Protein AF-A0A4R4NV57-F1 (afdb_monomer_lite)

Foldseek 3Di:
DDDDDDDDDPDPPDPPPDPPFDWDADPVCCVQPPPPHFDWFFADDDLFKTWTFTPDDPDGQIAIEGEPPDDDDNRYIYGPHGSVVSPCVVPDGGDD

Organism: NCBI:txid453573

Radius of gyration: 19.39 Å; chains: 1; bounding box: 48×61×29 Å

Sequence (96 aa):
MTALVRDPIPLQARPRRRPPAAGAASLALRPLLDPPGRAARVIAVFPSALYLEMRGGPEPRVLAVVTSDAGRLPNAVVVVATRREHPFRSVREGGD

Secondary structure (DSSP, 8-state):
-----PPPP--------PPPPPEEE-GGGHHHHSSSPPPEEEEEE-SSEEEEEESSSSS-EEEEEEETTS---TTEEEES--GGG-TTTT--TT--

pLDDT: mean 81.75, std 15.64, range [42.53, 97.06]

Structure (mmCIF, N/CA/C/O backbone):
data_AF-A0A4R4NV57-F1
#
_entry.id   AF-A0A4R4NV57-F1
#
loop_
_atom_site.group_PDB
_atom_site.id
_atom_site.type_symbol
_atom_site.label_atom_id
_atom_site.label_alt_id
_atom_site.label_comp_id
_atom_site.label_asym_id
_atom_site.label_entity_id
_atom_site.label_seq_id
_atom_site.pdbx_PDB_ins_code
_atom_site.Cartn_x
_atom_site.Cartn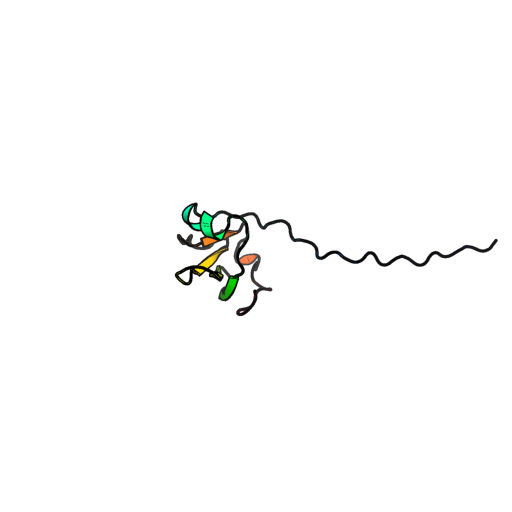_y
_atom_site.Cartn_z
_atom_site.occupancy
_atom_site.B_iso_or_equiv
_atom_site.auth_seq_id
_atom_site.auth_comp_id
_atom_site.auth_asym_id
_atom_site.auth_atom_id
_atom_site.pdbx_PDB_model_num
ATOM 1 N N . MET A 1 1 ? 39.521 -48.701 15.827 1.00 42.53 1 MET A N 1
ATOM 2 C CA . MET A 1 1 ? 39.074 -47.543 15.022 1.00 42.53 1 MET A CA 1
ATOM 3 C C . MET A 1 1 ? 37.632 -47.236 15.397 1.00 42.53 1 MET A C 1
ATOM 5 O O . MET A 1 1 ? 36.750 -47.974 14.989 1.00 42.53 1 MET A O 1
ATOM 9 N N . THR A 1 2 ? 37.385 -46.220 16.220 1.00 42.72 2 THR A N 1
ATOM 10 C CA . THR A 1 2 ? 36.033 -45.783 16.610 1.00 42.72 2 THR A CA 1
ATOM 11 C C . THR A 1 2 ? 35.739 -44.460 15.913 1.00 42.72 2 THR A C 1
ATOM 13 O O . THR A 1 2 ? 36.396 -43.455 16.173 1.00 42.72 2 THR A O 1
ATOM 16 N N . ALA A 1 3 ? 34.795 -44.477 14.972 1.00 52.44 3 ALA A N 1
ATOM 17 C CA . ALA A 1 3 ? 34.350 -43.284 14.265 1.00 52.44 3 ALA A CA 1
ATOM 18 C C . ALA A 1 3 ? 33.462 -42.448 15.196 1.00 52.44 3 ALA A C 1
ATOM 20 O O . ALA A 1 3 ? 32.396 -42.892 15.619 1.00 52.44 3 ALA A O 1
ATOM 21 N N . LEU A 1 4 ? 33.922 -41.245 15.535 1.00 56.28 4 LEU A N 1
ATOM 22 C CA . LEU A 1 4 ? 33.163 -40.275 16.314 1.00 56.28 4 LEU A CA 1
ATOM 23 C C . LEU A 1 4 ? 32.111 -39.638 15.387 1.00 56.28 4 LEU A C 1
ATOM 25 O O . LEU A 1 4 ? 32.420 -38.715 14.633 1.00 56.28 4 LEU A O 1
ATOM 29 N N . VAL A 1 5 ? 30.882 -40.159 15.398 1.00 63.28 5 VAL A N 1
ATOM 30 C CA . VAL A 1 5 ? 29.738 -39.515 14.736 1.00 63.28 5 VAL A CA 1
ATOM 31 C C . VAL A 1 5 ? 29.450 -38.222 15.495 1.00 63.28 5 VAL A C 1
ATOM 33 O O . VAL A 1 5 ? 29.064 -38.249 16.660 1.00 63.28 5 VAL A O 1
ATOM 36 N N . ARG A 1 6 ? 29.709 -37.076 14.861 1.00 62.66 6 ARG A N 1
ATOM 37 C CA . ARG A 1 6 ? 29.292 -35.772 15.381 1.00 62.66 6 ARG A CA 1
ATOM 38 C C . ARG A 1 6 ? 27.845 -35.547 14.966 1.00 62.66 6 ARG A C 1
ATOM 40 O O . ARG A 1 6 ? 27.575 -35.453 13.770 1.00 62.66 6 ARG A O 1
ATOM 47 N N . ASP A 1 7 ? 26.947 -35.451 15.939 1.00 66.19 7 ASP A N 1
ATOM 48 C CA . ASP A 1 7 ? 25.567 -35.042 15.687 1.00 66.19 7 ASP A CA 1
ATOM 49 C C . ASP A 1 7 ? 25.536 -33.669 14.990 1.00 66.19 7 ASP A C 1
ATOM 51 O O . ASP A 1 7 ? 26.291 -32.761 15.368 1.00 66.19 7 ASP A O 1
ATOM 55 N N . PRO A 1 8 ? 24.695 -33.484 13.957 1.00 56.91 8 PRO A N 1
ATOM 56 C CA . PRO A 1 8 ? 24.588 -32.208 13.270 1.00 56.91 8 PRO A CA 1
ATOM 57 C C . PRO A 1 8 ? 23.979 -31.163 14.211 1.00 56.91 8 PRO A C 1
ATOM 59 O O . PRO A 1 8 ? 22.861 -31.309 14.699 1.00 56.91 8 PRO A O 1
ATOM 62 N N . ILE A 1 9 ? 24.718 -30.077 14.446 1.00 64.75 9 ILE A N 1
ATOM 63 C CA . ILE A 1 9 ? 24.242 -28.921 15.210 1.00 64.75 9 ILE A CA 1
ATOM 64 C C . ILE A 1 9 ? 23.066 -28.294 14.438 1.00 64.75 9 ILE A C 1
ATOM 66 O O . ILE A 1 9 ? 23.261 -27.882 13.288 1.00 64.75 9 ILE A O 1
ATOM 70 N N . PRO A 1 10 ? 21.862 -28.172 15.028 1.00 56.03 10 PRO A N 1
ATOM 71 C CA . PRO A 1 10 ? 20.765 -27.474 14.381 1.00 56.03 10 PRO A CA 1
ATOM 72 C C . PRO A 1 10 ? 21.132 -25.996 14.235 1.00 56.03 10 PRO A C 1
ATOM 74 O O . PRO A 1 10 ? 21.220 -25.254 15.215 1.00 56.03 10 PRO A O 1
ATOM 77 N N . LEU A 1 11 ? 21.352 -25.552 12.997 1.00 58.09 11 LEU A N 1
ATOM 78 C CA . LEU A 1 11 ? 21.473 -24.133 12.691 1.00 58.09 11 LEU A CA 1
ATOM 79 C C . LEU A 1 11 ? 20.116 -23.486 12.973 1.00 58.09 11 LEU A C 1
ATOM 81 O O . LEU A 1 11 ? 19.155 -23.698 12.233 1.00 58.09 11 LEU A O 1
ATOM 85 N N . GLN A 1 12 ? 20.030 -22.707 14.053 1.00 60.25 12 GLN A N 1
ATOM 86 C CA . GLN A 1 12 ? 18.861 -21.885 14.345 1.00 60.25 12 GLN A CA 1
ATOM 87 C C . GLN A 1 12 ? 18.559 -21.021 13.118 1.00 60.25 12 GLN A C 1
ATOM 89 O O . GLN A 1 12 ? 19.340 -20.139 12.749 1.00 60.25 12 GLN A O 1
ATOM 94 N N . ALA A 1 13 ? 17.433 -21.296 12.460 1.00 52.78 13 ALA A N 1
ATOM 95 C CA . ALA A 1 13 ? 16.960 -20.508 11.339 1.00 52.78 13 ALA A CA 1
ATOM 96 C C . ALA A 1 13 ? 16.637 -19.102 11.855 1.00 52.78 13 ALA A C 1
ATOM 98 O O . ALA A 1 13 ? 15.554 -18.852 12.381 1.00 52.78 13 ALA A O 1
ATOM 99 N N . ARG A 1 14 ? 17.589 -18.170 11.728 1.00 55.12 14 ARG A N 1
ATOM 100 C CA . ARG A 1 14 ? 17.293 -16.744 11.888 1.00 55.12 14 ARG A CA 1
ATOM 101 C C . ARG A 1 14 ? 16.094 -16.434 10.989 1.00 55.12 14 ARG A C 1
ATOM 103 O O . ARG A 1 14 ? 16.115 -16.869 9.831 1.00 55.12 14 ARG A O 1
ATOM 110 N N . PRO A 1 15 ? 15.064 -15.714 11.475 1.00 54.06 15 PRO A N 1
ATOM 111 C CA . PRO A 1 15 ? 13.943 -15.336 10.630 1.00 54.06 15 PRO A CA 1
ATOM 112 C C . PRO A 1 15 ? 14.526 -14.650 9.401 1.00 54.06 15 PRO A C 1
ATOM 114 O O . PRO A 1 15 ? 15.256 -13.663 9.518 1.00 54.06 15 PRO A O 1
ATOM 117 N N . ARG A 1 16 ? 14.294 -15.247 8.226 1.00 52.91 16 ARG A N 1
ATOM 118 C CA . ARG A 1 16 ? 14.730 -14.697 6.946 1.00 52.91 16 ARG A CA 1
ATOM 119 C C . ARG A 1 16 ? 14.115 -13.311 6.848 1.00 52.91 16 ARG A C 1
ATOM 121 O O . ARG A 1 16 ? 12.935 -13.183 6.533 1.00 52.91 16 ARG A O 1
ATOM 128 N N . ARG A 1 17 ? 14.899 -12.280 7.165 1.00 53.44 17 ARG A N 1
ATOM 129 C CA . ARG A 1 17 ? 14.521 -10.887 6.959 1.00 53.44 17 ARG A CA 1
ATOM 130 C C . ARG A 1 17 ? 14.353 -10.754 5.454 1.00 53.44 17 ARG A C 1
ATOM 132 O O . ARG A 1 17 ? 15.340 -10.723 4.722 1.00 53.44 17 ARG A O 1
ATOM 139 N N . ARG A 1 18 ? 13.103 -10.848 4.994 1.00 55.91 18 ARG A N 1
ATOM 140 C CA . ARG A 1 18 ? 12.759 -10.772 3.576 1.00 55.91 18 ARG A CA 1
ATOM 141 C C . ARG A 1 18 ? 13.390 -9.473 3.065 1.00 55.91 18 ARG A C 1
ATOM 143 O O . ARG A 1 18 ? 13.252 -8.457 3.756 1.00 55.91 18 ARG A O 1
ATOM 150 N N . PRO A 1 19 ? 14.149 -9.498 1.957 1.00 52.41 19 PRO A N 1
ATOM 151 C CA . PRO A 1 19 ? 14.706 -8.269 1.413 1.00 52.41 19 PRO A CA 1
ATOM 152 C C . PRO A 1 19 ? 13.564 -7.256 1.243 1.00 52.41 19 PRO A C 1
ATOM 154 O O . PRO A 1 19 ? 12.440 -7.686 0.950 1.00 52.41 19 PRO A O 1
ATOM 157 N N . PRO A 1 20 ? 13.807 -5.952 1.483 1.00 60.91 20 PRO A N 1
ATOM 158 C CA . PRO A 1 20 ? 12.775 -4.937 1.327 1.00 60.91 20 PRO A CA 1
ATOM 159 C C . PRO A 1 20 ? 12.120 -5.120 -0.038 1.00 60.91 20 PRO A C 1
ATOM 161 O O . PRO A 1 20 ? 12.818 -5.176 -1.052 1.00 60.91 20 PRO A O 1
ATOM 164 N N . ALA A 1 21 ? 10.798 -5.287 -0.064 1.00 65.38 21 ALA A N 1
ATOM 165 C CA . ALA A 1 21 ? 10.087 -5.350 -1.328 1.00 65.38 21 ALA A CA 1
ATOM 166 C C . ALA A 1 21 ? 10.350 -4.032 -2.065 1.00 65.38 21 ALA A C 1
ATOM 168 O O . ALA A 1 21 ? 10.107 -2.958 -1.513 1.00 65.38 21 ALA A O 1
ATOM 169 N N . ALA A 1 22 ? 10.896 -4.110 -3.279 1.00 77.75 22 ALA A N 1
ATOM 170 C CA . ALA A 1 22 ? 11.073 -2.929 -4.107 1.00 77.75 22 ALA A CA 1
ATOM 171 C C . ALA A 1 22 ? 9.700 -2.285 -4.349 1.00 77.75 22 ALA A C 1
ATOM 173 O O . ALA A 1 22 ? 8.713 -2.979 -4.625 1.00 77.75 22 ALA A O 1
ATOM 174 N N . GLY A 1 23 ? 9.636 -0.962 -4.230 1.00 86.56 23 GLY A N 1
ATOM 175 C CA . GLY A 1 23 ? 8.395 -0.226 -4.397 1.00 86.56 23 GLY A CA 1
ATOM 176 C C . GLY A 1 23 ? 8.609 1.259 -4.642 1.00 86.56 23 GLY A C 1
ATOM 177 O O . GLY A 1 23 ? 9.703 1.789 -4.454 1.00 86.56 23 GLY A O 1
ATOM 178 N N . ALA A 1 24 ? 7.546 1.921 -5.083 1.00 90.44 24 ALA A N 1
ATOM 179 C CA . ALA A 1 24 ? 7.521 3.345 -5.377 1.00 90.44 24 ALA A CA 1
ATOM 180 C C . ALA A 1 24 ? 6.436 4.034 -4.550 1.00 90.44 24 ALA A C 1
ATOM 182 O O . ALA A 1 24 ? 5.293 3.588 -4.505 1.00 90.44 24 ALA A O 1
ATOM 183 N N . ALA A 1 25 ? 6.776 5.161 -3.938 1.00 91.81 25 ALA A N 1
ATOM 184 C CA . ALA A 1 25 ? 5.868 5.961 -3.127 1.00 91.81 25 ALA A CA 1
ATOM 185 C C . ALA A 1 25 ? 6.003 7.441 -3.500 1.00 91.81 25 ALA A C 1
ATOM 187 O O . ALA A 1 25 ? 7.029 7.866 -4.033 1.00 91.81 25 ALA A O 1
ATOM 188 N N . SER A 1 26 ? 4.963 8.232 -3.241 1.00 89.88 26 SER A N 1
ATOM 189 C CA . SER A 1 26 ? 5.069 9.693 -3.319 1.00 89.88 26 SER A CA 1
ATOM 190 C C . SER A 1 26 ? 5.997 10.224 -2.222 1.00 89.88 26 SER A C 1
ATOM 192 O O . SER A 1 26 ? 5.998 9.698 -1.109 1.00 89.88 26 SER A O 1
ATOM 194 N N . LEU A 1 27 ? 6.717 11.322 -2.485 1.00 88.81 27 LEU A N 1
ATOM 195 C CA . LEU A 1 27 ? 7.494 12.029 -1.456 1.00 88.81 27 LEU A CA 1
ATOM 196 C C . LEU A 1 27 ? 6.621 12.515 -0.289 1.00 88.81 27 LEU A C 1
ATOM 198 O O . LEU A 1 27 ? 7.114 12.641 0.827 1.00 88.81 27 LEU A O 1
ATOM 202 N N . ALA A 1 28 ? 5.317 12.711 -0.512 1.00 86.56 28 ALA A N 1
ATOM 203 C CA . ALA A 1 28 ? 4.361 13.042 0.545 1.00 86.56 28 ALA A CA 1
ATOM 204 C C . ALA A 1 28 ? 4.264 11.955 1.637 1.00 86.56 28 ALA A C 1
ATOM 206 O O . ALA A 1 28 ? 3.879 12.247 2.768 1.00 86.56 28 ALA A O 1
ATOM 207 N N . LEU A 1 29 ? 4.637 10.710 1.318 1.00 87.94 29 LEU A N 1
ATOM 208 C CA . LEU A 1 29 ? 4.643 9.582 2.255 1.00 87.94 29 LEU A CA 1
ATOM 209 C C . LEU A 1 29 ? 5.951 9.457 3.038 1.00 87.94 29 LEU A C 1
ATOM 211 O O . LEU A 1 29 ? 6.033 8.650 3.960 1.00 87.94 29 LEU A O 1
ATOM 215 N N . ARG A 1 30 ? 6.964 10.265 2.719 1.00 87.38 30 ARG A N 1
ATOM 216 C CA . ARG A 1 30 ? 8.278 10.206 3.362 1.00 87.38 30 ARG A CA 1
ATOM 217 C C . ARG A 1 30 ? 8.226 10.289 4.899 1.00 87.38 30 ARG A C 1
ATOM 219 O O . ARG A 1 30 ? 8.856 9.445 5.524 1.00 87.38 30 ARG A O 1
ATOM 226 N N . PRO A 1 31 ? 7.402 11.149 5.536 1.00 84.75 31 PRO A N 1
ATOM 227 C CA . PRO A 1 31 ? 7.280 11.178 7.002 1.00 84.75 31 PRO A CA 1
ATOM 228 C C . PRO A 1 31 ? 6.732 9.888 7.642 1.00 84.75 31 PRO A C 1
ATOM 230 O O . PRO A 1 31 ? 6.811 9.731 8.861 1.00 84.75 31 PRO A O 1
ATOM 233 N N . LEU A 1 32 ? 6.119 9.004 6.847 1.00 83.94 32 LEU A N 1
ATOM 234 C CA . LEU A 1 32 ? 5.580 7.713 7.289 1.00 83.94 32 LEU A CA 1
ATOM 235 C C . LEU A 1 32 ? 6.543 6.547 7.042 1.00 83.94 32 LEU A C 1
ATOM 237 O O . LEU A 1 32 ? 6.426 5.526 7.7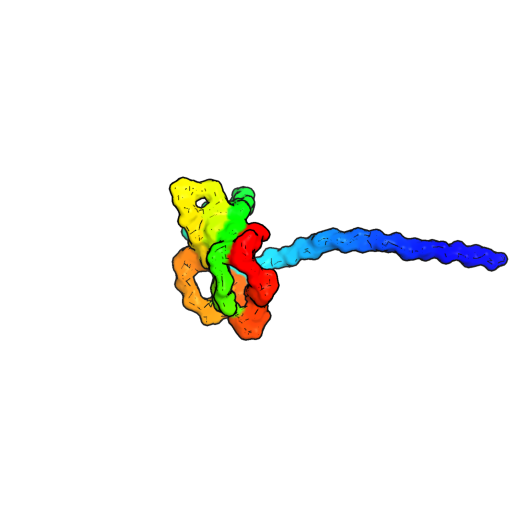16 1.00 83.94 32 LEU A O 1
ATOM 241 N N . LEU A 1 33 ? 7.445 6.685 6.067 1.00 84.94 33 LEU A N 1
ATOM 242 C CA . LEU A 1 33 ? 8.334 5.619 5.596 1.00 84.94 33 LEU A CA 1
ATOM 243 C C . LEU A 1 33 ? 9.780 5.792 6.077 1.00 84.94 33 LEU A C 1
ATOM 245 O O . LEU A 1 33 ? 10.490 4.794 6.208 1.00 84.94 33 LEU A O 1
ATOM 249 N N . ASP A 1 34 ? 10.219 7.031 6.328 1.00 83.94 34 ASP A N 1
ATOM 250 C CA . ASP A 1 34 ? 11.565 7.298 6.828 1.00 83.94 34 ASP A CA 1
ATOM 251 C C . ASP A 1 34 ? 11.741 6.725 8.249 1.00 83.94 34 ASP A C 1
ATOM 253 O O . ASP A 1 34 ? 10.805 6.751 9.056 1.00 83.94 34 ASP A O 1
ATOM 257 N N . PRO A 1 35 ? 12.935 6.202 8.584 1.00 79.25 35 PRO A N 1
ATOM 258 C CA . PRO A 1 35 ? 13.213 5.684 9.915 1.00 79.25 35 PRO A CA 1
ATOM 259 C C . PRO A 1 35 ? 12.991 6.726 11.033 1.00 79.25 35 PRO A C 1
ATOM 261 O O . PRO A 1 35 ? 13.304 7.901 10.840 1.00 79.25 35 PRO A O 1
ATOM 264 N N . PRO A 1 36 ? 12.550 6.300 12.232 1.00 77.56 36 PRO A N 1
ATOM 265 C CA . PRO A 1 36 ? 12.200 4.928 12.594 1.00 77.56 36 PRO A CA 1
ATOM 266 C C . PRO A 1 36 ? 10.845 4.518 11.999 1.00 77.56 36 PRO A C 1
ATOM 268 O O . PRO A 1 36 ? 9.866 5.258 12.080 1.00 77.56 36 PRO A O 1
ATOM 271 N N . GLY A 1 37 ? 10.789 3.313 11.421 1.00 77.94 37 GLY A N 1
ATOM 272 C CA . GLY A 1 37 ? 9.542 2.762 10.893 1.00 77.94 37 GLY A CA 1
ATOM 273 C C . GLY A 1 37 ? 8.464 2.724 11.978 1.00 77.94 37 GLY A C 1
ATOM 274 O O . GLY A 1 37 ? 8.738 2.360 13.123 1.00 77.94 37 GLY A O 1
ATOM 275 N N . ARG A 1 38 ? 7.244 3.127 11.623 1.00 81.00 38 ARG A N 1
ATOM 276 C CA . ARG A 1 38 ? 6.108 3.167 12.549 1.00 81.00 38 ARG A CA 1
ATOM 277 C C . ARG A 1 38 ? 5.323 1.865 12.473 1.00 81.00 38 ARG A C 1
ATOM 279 O O . ARG A 1 38 ? 5.125 1.332 11.385 1.00 81.00 38 ARG A O 1
ATOM 286 N N . ALA A 1 39 ? 4.841 1.395 13.622 1.00 85.50 39 ALA A N 1
ATOM 287 C CA . ALA A 1 39 ? 3.880 0.300 13.657 1.00 85.50 39 ALA A CA 1
ATOM 288 C C . ALA A 1 39 ? 2.607 0.693 12.891 1.00 85.50 39 ALA A C 1
ATOM 290 O O . ALA A 1 39 ? 2.147 1.840 12.981 1.00 85.50 39 ALA A O 1
ATOM 291 N N . ALA A 1 40 ? 2.039 -0.257 12.159 1.00 90.00 40 ALA A N 1
ATOM 292 C CA . ALA A 1 40 ? 0.823 -0.061 11.392 1.00 90.00 40 ALA A CA 1
ATOM 293 C C . ALA A 1 40 ? -0.068 -1.293 11.515 1.00 90.00 40 ALA A C 1
ATOM 295 O O . ALA A 1 40 ? 0.442 -2.394 11.669 1.00 90.00 40 ALA A O 1
ATOM 296 N N . ARG A 1 41 ? -1.384 -1.104 11.443 1.00 92.88 41 ARG A N 1
ATOM 297 C CA . ARG A 1 41 ? -2.359 -2.195 11.511 1.00 92.88 41 ARG A CA 1
ATOM 298 C C . ARG A 1 41 ? -3.007 -2.401 10.153 1.00 92.88 41 ARG A C 1
ATOM 300 O O . ARG A 1 41 ? -3.447 -1.435 9.533 1.00 92.88 41 ARG A O 1
ATOM 307 N N . VAL A 1 42 ? -3.131 -3.643 9.702 1.00 95.69 42 VAL A N 1
ATOM 308 C CA . VAL A 1 42 ? -3.903 -3.968 8.496 1.00 95.69 42 VAL A CA 1
ATOM 309 C C . VAL A 1 42 ? -5.391 -3.789 8.790 1.00 95.69 42 VAL A C 1
ATOM 311 O O . VAL A 1 42 ? -5.952 -4.516 9.610 1.00 95.69 42 VAL A O 1
ATOM 314 N N . ILE A 1 43 ? -6.038 -2.848 8.106 1.00 95.50 43 ILE A N 1
ATOM 315 C CA . ILE A 1 43 ? -7.467 -2.544 8.287 1.00 95.50 43 ILE A CA 1
ATOM 316 C C . ILE A 1 43 ? -8.348 -3.037 7.137 1.00 95.50 43 ILE A C 1
ATOM 318 O O . ILE A 1 43 ? -9.554 -3.141 7.315 1.00 95.50 43 ILE A O 1
ATOM 322 N N . ALA A 1 44 ? -7.764 -3.343 5.974 1.00 95.81 44 ALA A N 1
ATOM 323 C CA . ALA A 1 44 ? -8.475 -3.973 4.863 1.00 95.81 44 ALA A CA 1
ATOM 324 C C . ALA A 1 44 ? -7.512 -4.724 3.936 1.00 95.81 44 ALA A C 1
ATOM 326 O O . ALA A 1 44 ? -6.385 -4.266 3.701 1.00 95.81 44 ALA A O 1
ATOM 327 N N . VAL A 1 45 ? -7.967 -5.844 3.367 1.00 97.06 45 VAL A N 1
ATOM 328 C CA . VAL A 1 45 ? -7.199 -6.643 2.395 1.00 97.06 45 VAL A CA 1
ATOM 329 C C . VAL A 1 45 ? -8.033 -6.947 1.150 1.00 97.06 45 VAL A C 1
ATOM 331 O O . VAL A 1 45 ? -9.099 -7.549 1.220 1.00 97.06 45 VAL A O 1
ATOM 334 N N . PHE A 1 46 ? -7.491 -6.601 -0.013 1.00 95.38 46 PHE A N 1
ATOM 335 C CA . PHE A 1 46 ? -8.040 -6.881 -1.339 1.00 95.38 46 PHE A CA 1
ATOM 336 C C . PHE A 1 46 ? -6.998 -7.611 -2.203 1.00 95.38 46 PHE A C 1
ATOM 338 O O . PHE A 1 46 ? -5.802 -7.571 -1.905 1.00 95.38 46 PHE A O 1
ATOM 345 N N . PRO A 1 47 ? -7.394 -8.227 -3.334 1.00 95.12 47 PRO A N 1
ATOM 346 C CA . PRO A 1 47 ? -6.440 -8.868 -4.245 1.00 95.12 47 PRO A CA 1
ATOM 347 C C . PRO A 1 47 ? -5.346 -7.931 -4.787 1.00 95.12 47 PRO A C 1
ATOM 349 O O . PRO A 1 47 ? -4.225 -8.375 -5.020 1.00 95.12 47 PRO A O 1
ATOM 352 N N . SER A 1 48 ? -5.674 -6.649 -4.985 1.00 96.06 48 SER A N 1
ATOM 353 C CA . SER A 1 48 ? -4.791 -5.636 -5.592 1.00 96.06 48 SER A CA 1
ATOM 354 C C . SER A 1 48 ? -4.290 -4.570 -4.616 1.00 96.06 48 SER A C 1
ATOM 356 O O . SER A 1 48 ? -3.475 -3.733 -4.999 1.00 96.06 48 SER A O 1
ATOM 358 N N . ALA A 1 49 ? -4.770 -4.564 -3.372 1.00 96.19 49 ALA A N 1
ATOM 359 C CA . ALA A 1 49 ? -4.419 -3.540 -2.398 1.00 96.19 49 ALA A CA 1
ATOM 360 C C . ALA A 1 49 ? -4.593 -4.049 -0.968 1.00 96.19 49 ALA A C 1
ATOM 362 O O . ALA A 1 49 ? -5.505 -4.818 -0.688 1.00 96.19 49 ALA A O 1
ATOM 363 N N . LEU A 1 50 ? -3.778 -3.558 -0.048 1.00 95.31 50 LEU A N 1
ATOM 364 C CA . LEU A 1 50 ? -4.047 -3.620 1.385 1.00 95.31 50 LEU A CA 1
ATOM 365 C C . LEU A 1 50 ? -3.943 -2.219 1.972 1.00 95.31 50 LEU A C 1
ATOM 367 O O . LEU A 1 50 ? -3.191 -1.378 1.474 1.00 95.31 50 LEU A O 1
ATOM 371 N N . TYR A 1 51 ? -4.707 -1.980 3.025 1.00 95.12 51 TYR A N 1
ATOM 372 C CA . TYR A 1 51 ? -4.780 -0.688 3.688 1.00 95.12 51 TYR A CA 1
ATOM 373 C C . TYR A 1 51 ? -4.250 -0.824 5.105 1.00 95.12 51 TYR A C 1
ATOM 375 O O . TYR A 1 51 ? -4.645 -1.727 5.847 1.00 95.12 51 TYR A O 1
ATOM 383 N N . LEU A 1 52 ? -3.341 0.078 5.450 1.00 94.31 52 LEU A N 1
ATOM 384 C CA . LEU A 1 52 ? -2.654 0.130 6.727 1.00 94.31 52 LEU A CA 1
ATOM 385 C C . LEU A 1 52 ? -3.062 1.397 7.470 1.00 94.31 52 LEU A C 1
ATOM 387 O O . LEU A 1 52 ? -2.960 2.499 6.931 1.00 94.31 52 LEU A O 1
ATOM 391 N N . GLU A 1 53 ? -3.478 1.246 8.716 1.00 92.88 53 GLU A N 1
ATOM 392 C CA . GLU A 1 53 ? -3.615 2.344 9.663 1.00 92.88 53 GLU A CA 1
ATOM 393 C C . GLU A 1 53 ? -2.267 2.581 10.349 1.00 92.88 53 GLU A C 1
ATOM 395 O O . GLU A 1 53 ? -1.759 1.712 11.059 1.00 92.88 53 GLU A O 1
ATOM 400 N N . MET A 1 54 ? -1.673 3.755 10.140 1.00 89.31 54 MET A N 1
ATOM 401 C CA . MET A 1 54 ? -0.395 4.122 10.752 1.00 89.31 54 MET A CA 1
ATOM 402 C C . MET A 1 54 ? -0.598 4.619 12.190 1.00 89.31 54 MET A C 1
ATOM 404 O O . MET A 1 54 ? -1.387 5.538 12.422 1.00 89.31 54 MET A O 1
ATOM 408 N N . ARG A 1 55 ? 0.161 4.084 13.155 1.00 82.75 55 ARG A N 1
ATOM 409 C CA . ARG A 1 55 ? 0.107 4.534 14.559 1.00 82.75 55 ARG A CA 1
ATOM 410 C C . ARG A 1 55 ? 1.002 5.766 14.802 1.00 82.75 55 ARG A C 1
ATOM 412 O O . ARG A 1 55 ? 2.042 5.939 14.163 1.00 82.75 55 ARG A O 1
ATOM 419 N N . GLY A 1 56 ? 0.623 6.613 15.767 1.00 71.88 56 GLY A N 1
ATOM 420 C CA . GLY A 1 56 ? 1.497 7.660 16.327 1.00 71.88 56 GLY A CA 1
ATOM 421 C C . GLY A 1 56 ? 1.539 9.004 15.581 1.00 71.88 56 GLY A C 1
ATOM 422 O O . GLY A 1 56 ? 2.604 9.613 15.481 1.00 71.88 56 GLY A O 1
ATOM 423 N N . GLY A 1 57 ? 0.418 9.477 15.029 1.00 67.88 57 GLY A N 1
ATOM 424 C CA . GLY A 1 57 ? 0.290 10.825 14.454 1.00 67.88 57 GLY A CA 1
ATOM 425 C C . GLY A 1 57 ? -1.018 11.516 14.869 1.00 67.88 57 GLY A C 1
ATOM 426 O O . GLY A 1 57 ? -1.907 10.837 15.375 1.00 67.88 57 GLY A O 1
ATOM 427 N N . PRO A 1 58 ? -1.147 12.843 14.664 1.00 61.06 58 PRO A N 1
ATOM 428 C CA . PRO A 1 58 ? -2.319 13.622 15.089 1.00 61.06 58 PRO A CA 1
ATOM 429 C C . PRO A 1 58 ? -3.614 13.285 14.328 1.00 61.06 58 PRO A C 1
ATOM 431 O O . PRO A 1 58 ? -4.688 13.677 14.762 1.00 61.06 58 PRO A O 1
ATOM 434 N N . GLU A 1 59 ? -3.525 12.527 13.234 1.00 59.56 59 GLU A N 1
ATOM 435 C CA . GLU A 1 59 ? -4.668 11.983 12.498 1.00 59.56 59 GLU A CA 1
ATOM 436 C C . GLU A 1 59 ? -4.360 10.538 12.076 1.00 59.56 59 GLU A C 1
ATOM 438 O O . GLU A 1 59 ? -3.194 10.241 11.770 1.00 59.56 59 GLU A O 1
ATOM 443 N N . PRO A 1 60 ? -5.363 9.638 12.024 1.00 59.47 60 PRO A N 1
ATOM 444 C CA . PRO A 1 60 ? -5.189 8.309 11.453 1.00 59.47 60 PRO A CA 1
ATOM 445 C C . PRO A 1 60 ? -4.817 8.446 9.976 1.00 59.47 60 PRO A C 1
ATOM 447 O O . PRO A 1 60 ? -5.621 8.834 9.128 1.00 59.47 60 PRO A O 1
ATOM 450 N N . ARG A 1 61 ? -3.556 8.146 9.659 1.00 81.81 61 ARG A N 1
ATOM 451 C CA . ARG A 1 61 ? -3.064 8.161 8.281 1.00 81.81 61 ARG A CA 1
ATOM 452 C C . ARG A 1 61 ? -3.219 6.767 7.710 1.00 81.81 61 ARG A C 1
ATOM 454 O O . ARG A 1 61 ? -2.566 5.833 8.168 1.00 81.81 61 ARG A O 1
ATOM 461 N N . VAL A 1 62 ? -4.082 6.645 6.709 1.00 91.44 62 VAL A N 1
ATOM 462 C CA . VAL A 1 62 ? -4.237 5.409 5.947 1.00 91.44 62 VAL A CA 1
ATOM 463 C C . VAL A 1 62 ? -3.200 5.381 4.831 1.00 91.44 62 VAL A C 1
ATOM 465 O O . VAL A 1 62 ? -3.199 6.243 3.947 1.00 91.44 62 VAL A O 1
ATOM 468 N N . LEU A 1 63 ? -2.339 4.370 4.863 1.00 92.56 63 LEU A N 1
ATOM 469 C CA . LEU A 1 63 ? -1.391 4.055 3.804 1.00 92.56 63 LEU A CA 1
ATOM 470 C C . LEU A 1 63 ? -1.937 2.882 2.990 1.00 92.56 63 LEU A C 1
ATOM 472 O O . LEU A 1 63 ? -2.249 1.830 3.545 1.00 92.56 63 LEU A O 1
ATOM 476 N N . ALA A 1 64 ? -2.033 3.040 1.675 1.00 95.00 64 ALA A N 1
ATOM 477 C CA . ALA A 1 64 ? -2.329 1.917 0.795 1.00 95.00 64 ALA A CA 1
ATOM 478 C C . ALA A 1 64 ? -1.019 1.256 0.345 1.00 95.00 64 ALA A C 1
ATOM 480 O O . ALA A 1 64 ? -0.056 1.944 0.009 1.00 95.00 64 ALA A O 1
ATOM 481 N N . VAL A 1 65 ? -0.980 -0.071 0.285 1.00 94.81 65 VAL A N 1
ATOM 482 C CA . VAL A 1 65 ? 0.047 -0.813 -0.456 1.00 94.81 65 VAL A CA 1
ATOM 483 C C . VAL A 1 65 ? -0.653 -1.514 -1.606 1.00 94.81 65 VAL A C 1
ATOM 485 O O . VAL A 1 65 ? -1.552 -2.320 -1.380 1.00 94.81 65 VAL A O 1
ATOM 488 N N . VAL A 1 66 ? -0.280 -1.178 -2.836 1.00 96.75 66 VAL A N 1
ATOM 489 C CA . VAL A 1 66 ? -0.999 -1.596 -4.044 1.00 96.75 66 VAL A CA 1
ATOM 490 C C . VAL A 1 66 ? -0.081 -2.330 -5.009 1.00 96.75 66 VAL A C 1
ATOM 492 O O . VAL A 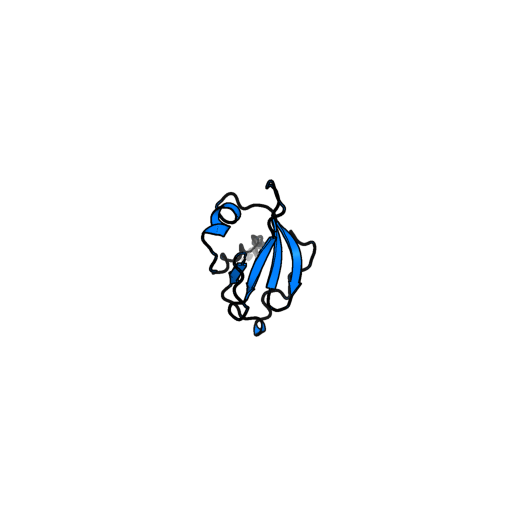1 66 ? 1.126 -2.078 -5.054 1.00 96.75 66 VAL A O 1
ATOM 495 N N . THR A 1 67 ? -0.650 -3.247 -5.784 1.00 96.38 67 THR A N 1
ATOM 496 C CA . THR A 1 67 ? 0.071 -3.948 -6.850 1.00 96.38 67 THR A CA 1
ATOM 497 C C . THR A 1 67 ? 0.430 -2.999 -7.997 1.00 96.38 67 THR A C 1
ATOM 499 O O . THR A 1 67 ? -0.180 -1.942 -8.160 1.00 96.38 67 THR A O 1
ATOM 502 N N . SER A 1 68 ? 1.424 -3.361 -8.809 1.00 95.19 68 SER A N 1
ATOM 503 C CA . SER A 1 68 ? 1.888 -2.543 -9.941 1.00 95.19 68 SER A CA 1
ATOM 504 C C . SER A 1 68 ? 0.839 -2.356 -11.041 1.00 95.19 68 SER A C 1
ATOM 506 O O . SER A 1 68 ? 0.927 -1.409 -11.817 1.00 95.19 68 SER A O 1
ATOM 508 N N . ASP A 1 69 ? -0.160 -3.238 -11.086 1.00 95.25 69 ASP A N 1
ATOM 509 C CA . ASP A 1 69 ? -1.304 -3.209 -11.998 1.00 95.25 69 ASP A CA 1
ATOM 510 C C . ASP A 1 69 ? -2.568 -2.573 -11.383 1.00 95.25 69 ASP A C 1
ATOM 512 O O . ASP A 1 69 ? -3.642 -2.628 -11.985 1.00 95.25 69 ASP A O 1
ATOM 516 N N . ALA A 1 70 ? -2.465 -1.976 -10.190 1.00 94.94 70 ALA A N 1
ATOM 517 C CA . ALA A 1 70 ? -3.552 -1.249 -9.541 1.00 94.94 70 ALA A CA 1
ATOM 518 C C . ALA A 1 70 ? -3.540 0.253 -9.882 1.00 94.94 70 ALA A C 1
ATOM 520 O O . ALA A 1 70 ? -2.519 0.831 -10.255 1.00 94.94 70 ALA A O 1
ATOM 521 N N . GLY A 1 71 ? -4.685 0.918 -9.693 1.00 92.62 71 GLY A N 1
ATOM 522 C CA . GLY A 1 71 ? -4.763 2.377 -9.772 1.00 92.62 71 GLY A CA 1
ATOM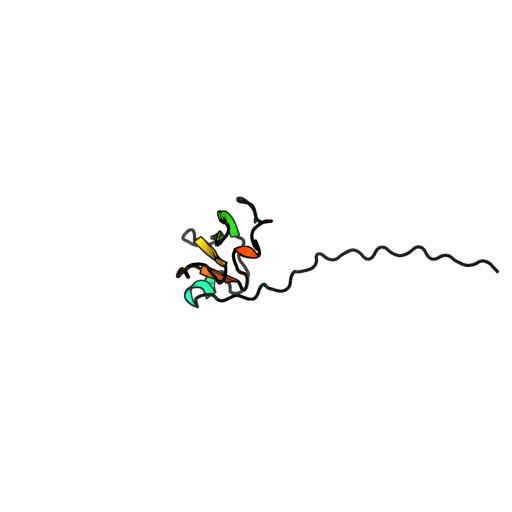 523 C C . GLY A 1 71 ? -3.864 3.037 -8.721 1.00 92.62 71 GLY A C 1
ATOM 524 O O . GLY A 1 71 ? -3.912 2.689 -7.540 1.00 92.62 71 GLY A O 1
ATOM 525 N N . ARG A 1 72 ? -3.038 4.002 -9.139 1.00 89.25 72 ARG A N 1
ATOM 526 C CA . ARG A 1 72 ? -2.091 4.673 -8.242 1.00 89.25 72 ARG A CA 1
ATOM 527 C C . ARG A 1 72 ? -2.786 5.775 -7.446 1.00 89.25 72 ARG A C 1
ATOM 529 O O . ARG A 1 72 ? -3.087 6.838 -7.981 1.00 89.25 72 ARG A O 1
ATOM 536 N N . LEU A 1 73 ? -2.999 5.524 -6.157 1.00 87.44 73 LEU A N 1
ATOM 537 C CA . LEU A 1 73 ? -3.552 6.510 -5.229 1.00 87.44 73 LEU A CA 1
ATOM 538 C C . LEU A 1 73 ? -2.447 7.435 -4.679 1.00 87.44 73 LEU A C 1
ATOM 540 O O . LEU A 1 73 ? -1.302 6.997 -4.530 1.00 87.44 73 LEU A O 1
ATOM 544 N N . PRO A 1 74 ? -2.760 8.691 -4.310 1.00 87.12 74 PRO A N 1
ATOM 545 C CA . PRO A 1 74 ? -1.783 9.608 -3.712 1.00 87.12 74 PRO A CA 1
ATOM 546 C C . PRO A 1 74 ? -1.167 9.099 -2.399 1.00 87.12 74 PRO A C 1
ATOM 548 O O . PRO A 1 74 ? -0.019 9.418 -2.092 1.00 87.12 74 PRO A O 1
ATOM 551 N N . ASN A 1 75 ? -1.914 8.289 -1.643 1.00 91.12 75 ASN A N 1
ATOM 552 C CA . ASN A 1 75 ? -1.488 7.679 -0.384 1.00 91.12 75 ASN A CA 1
ATOM 553 C C . ASN A 1 75 ? -0.935 6.248 -0.548 1.00 91.12 75 ASN A C 1
ATOM 555 O O . ASN A 1 75 ? -0.872 5.510 0.435 1.00 91.12 75 ASN A O 1
ATOM 559 N N . ALA A 1 76 ? -0.574 5.837 -1.770 1.00 94.38 76 ALA A N 1
ATOM 560 C CA . ALA A 1 76 ? -0.130 4.477 -2.049 1.00 94.38 76 ALA A CA 1
ATOM 561 C C . ALA A 1 76 ? 1.395 4.313 -2.132 1.00 94.38 76 ALA A C 1
ATOM 563 O O . ALA A 1 76 ? 2.109 5.119 -2.739 1.00 94.38 76 ALA A O 1
ATOM 564 N N . VAL A 1 77 ? 1.861 3.181 -1.607 1.00 94.38 77 VAL A N 1
ATOM 565 C CA . VAL A 1 77 ? 3.106 2.519 -1.998 1.00 94.38 77 VAL A CA 1
ATOM 566 C C . VAL A 1 77 ? 2.766 1.471 -3.053 1.00 94.38 77 VAL A C 1
ATOM 568 O O . VAL A 1 77 ? 1.968 0.572 -2.806 1.00 94.38 77 VAL A O 1
ATOM 571 N N . VAL A 1 78 ? 3.371 1.572 -4.229 1.00 95.38 78 VAL A N 1
ATOM 572 C CA . VAL A 1 78 ? 3.249 0.571 -5.293 1.00 95.38 78 VAL A CA 1
ATOM 573 C C . VAL A 1 78 ? 4.355 -0.459 -5.114 1.00 95.38 78 VAL A C 1
ATOM 575 O O . VAL A 1 78 ? 5.521 -0.075 -5.051 1.00 95.38 78 VAL A O 1
ATOM 578 N N . VAL A 1 79 ? 4.020 -1.746 -5.052 1.00 94.50 79 VAL A N 1
ATOM 579 C CA . VAL A 1 79 ? 5.006 -2.840 -5.009 1.00 94.50 79 VAL A CA 1
ATOM 580 C C . VAL A 1 79 ? 5.208 -3.453 -6.391 1.00 94.50 79 VAL A C 1
ATOM 582 O O . VAL A 1 79 ? 4.290 -3.479 -7.211 1.00 94.50 79 VAL A O 1
ATOM 585 N N . VAL A 1 80 ? 6.408 -3.978 -6.650 1.00 93.81 80 VAL A N 1
ATOM 586 C CA . VAL A 1 80 ? 6.735 -4.679 -7.905 1.00 93.81 80 VAL A CA 1
ATOM 587 C C . VAL A 1 80 ? 6.167 -6.106 -7.875 1.00 93.81 80 VAL A C 1
ATOM 589 O O . VAL A 1 80 ? 6.898 -7.087 -7.786 1.00 93.81 80 VAL A O 1
ATOM 592 N N . ALA A 1 81 ? 4.839 -6.203 -7.876 1.00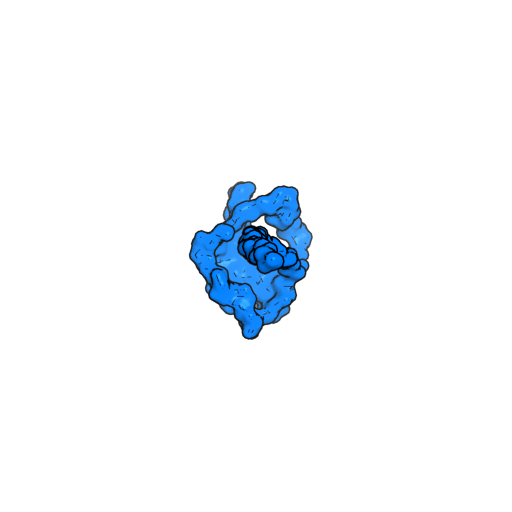 92.44 81 ALA A N 1
ATOM 593 C CA . ALA A 1 81 ? 4.067 -7.433 -8.010 1.00 92.44 81 ALA A CA 1
ATOM 594 C C . ALA A 1 81 ? 2.690 -7.085 -8.579 1.00 92.44 81 ALA A C 1
ATOM 596 O O . ALA A 1 81 ? 2.100 -6.075 -8.194 1.00 92.44 81 ALA A O 1
ATOM 597 N N . THR A 1 82 ? 2.171 -7.927 -9.461 1.00 94.56 82 THR A N 1
ATOM 598 C CA . THR A 1 82 ? 0.818 -7.849 -10.019 1.00 94.56 82 THR A CA 1
ATOM 599 C C . THR A 1 82 ? -0.173 -8.614 -9.147 1.00 94.56 82 THR A C 1
ATOM 601 O O . THR A 1 82 ? 0.188 -9.542 -8.417 1.00 94.56 82 THR A O 1
ATOM 604 N N . ARG A 1 83 ? -1.467 -8.302 -9.254 1.00 94.69 83 ARG A N 1
ATOM 605 C CA . ARG A 1 83 ? -2.510 -9.021 -8.495 1.00 94.69 83 ARG A CA 1
ATOM 606 C C . ARG A 1 83 ? -2.574 -10.524 -8.793 1.00 94.69 83 ARG A C 1
ATOM 608 O O . ARG A 1 83 ? -2.978 -11.300 -7.930 1.00 94.69 83 ARG A O 1
ATOM 615 N N . ARG A 1 84 ? -2.175 -10.940 -10.005 1.00 95.31 84 ARG A N 1
ATOM 616 C CA . ARG A 1 84 ? -2.171 -12.350 -10.445 1.00 95.31 84 ARG A CA 1
ATOM 617 C C . ARG A 1 84 ? -1.138 -13.192 -9.701 1.00 95.31 84 ARG A C 1
ATOM 619 O O . ARG A 1 84 ? -1.320 -14.394 -9.566 1.00 95.31 84 ARG A O 1
ATOM 626 N N . GLU A 1 85 ? -0.090 -12.560 -9.184 1.00 94.06 85 GLU A N 1
ATOM 627 C CA . GLU A 1 85 ? 0.924 -13.210 -8.347 1.00 94.06 85 GLU A CA 1
ATOM 628 C C . GLU A 1 85 ? 0.443 -13.403 -6.898 1.00 94.06 85 GLU A C 1
ATOM 630 O O . GLU A 1 85 ? 1.143 -13.998 -6.081 1.00 94.06 85 GLU A O 1
ATOM 635 N N . HIS A 1 86 ? -0.765 -12.925 -6.571 1.00 93.06 86 HIS A N 1
ATOM 636 C CA . HIS A 1 86 ? -1.390 -13.016 -5.253 1.00 93.06 86 HIS A CA 1
ATOM 637 C C . HIS A 1 86 ? -0.480 -12.562 -4.089 1.00 93.06 86 HIS A C 1
ATOM 639 O O . HIS A 1 86 ? -0.379 -13.268 -3.076 1.00 93.06 86 HIS A O 1
ATOM 645 N N . PRO A 1 87 ? 0.153 -11.372 -4.174 1.00 91.81 87 PRO A N 1
ATOM 646 C CA . PRO A 1 87 ? 1.186 -10.948 -3.224 1.00 91.81 87 PRO A CA 1
ATOM 647 C C . PRO A 1 87 ? 0.673 -10.801 -1.785 1.00 91.81 87 PRO A C 1
ATOM 649 O O . PRO A 1 87 ? 1.447 -10.922 -0.837 1.00 91.81 87 PRO A O 1
ATOM 652 N N . PHE A 1 88 ? -0.633 -10.584 -1.610 1.00 92.94 88 PHE A N 1
ATOM 653 C CA . PHE A 1 88 ? -1.265 -10.355 -0.309 1.00 92.94 88 PHE A CA 1
ATOM 654 C C . PHE A 1 88 ? -1.999 -11.583 0.247 1.00 92.94 88 PHE A C 1
ATOM 656 O O . PHE A 1 88 ? -2.654 -11.493 1.281 1.00 92.94 88 PHE A O 1
ATOM 663 N N . ARG A 1 89 ? -1.876 -12.761 -0.386 1.00 92.94 89 ARG A N 1
ATOM 664 C CA . ARG A 1 89 ? -2.620 -13.978 0.005 1.00 92.94 89 ARG A CA 1
ATOM 665 C C . ARG A 1 89 ? -2.387 -14.415 1.453 1.00 92.94 89 ARG A C 1
ATOM 667 O O . ARG A 1 89 ? -3.274 -15.030 2.046 1.00 92.94 89 ARG A O 1
ATOM 674 N N . SER A 1 90 ? -1.215 -14.130 2.016 1.00 91.81 90 SER A N 1
ATOM 675 C CA . SER A 1 90 ? -0.868 -14.456 3.405 1.00 91.81 90 SER A CA 1
ATOM 676 C C . SER A 1 90 ? -1.221 -13.354 4.407 1.00 91.81 90 SER A C 1
ATOM 678 O O . SER A 1 90 ? -1.083 -13.577 5.604 1.00 91.81 90 SER A O 1
ATOM 680 N N . VAL A 1 91 ? -1.642 -12.174 3.945 1.00 92.38 91 VAL A N 1
ATOM 681 C CA . VAL A 1 91 ? -1.970 -11.032 4.807 1.00 92.38 91 VAL A CA 1
ATOM 682 C C . VAL A 1 91 ? -3.417 -11.155 5.278 1.00 92.38 91 VAL A C 1
ATOM 684 O O . VAL A 1 91 ? -4.292 -11.627 4.545 1.00 92.38 91 VAL A O 1
ATOM 687 N N . ARG A 1 92 ? -3.668 -10.772 6.527 1.00 93.75 92 ARG A N 1
ATOM 688 C CA . ARG A 1 92 ? -4.992 -10.782 7.149 1.00 93.75 92 ARG A CA 1
ATOM 689 C C . ARG A 1 92 ? -5.240 -9.441 7.817 1.00 93.75 92 ARG A C 1
ATOM 691 O O . ARG A 1 92 ? -4.303 -8.803 8.292 1.00 93.75 92 ARG A O 1
ATOM 698 N N . GLU A 1 93 ? -6.502 -9.037 7.844 1.00 93.25 93 GLU A N 1
ATOM 699 C CA . GLU A 1 93 ? -6.942 -7.899 8.644 1.00 93.25 93 GLU A CA 1
ATOM 700 C C . GLU A 1 93 ? -6.609 -8.124 10.120 1.00 93.25 93 GLU A C 1
ATOM 702 O O . GLU A 1 93 ? -6.603 -9.255 10.610 1.00 93.25 93 GLU A O 1
ATOM 707 N N . GLY A 1 94 ? -6.285 -7.040 10.817 1.00 89.00 94 GLY A N 1
ATOM 708 C CA . GLY A 1 94 ? -5.848 -7.072 12.207 1.00 89.00 94 GLY A CA 1
ATOM 709 C C . GLY A 1 94 ? -4.390 -7.483 12.425 1.00 89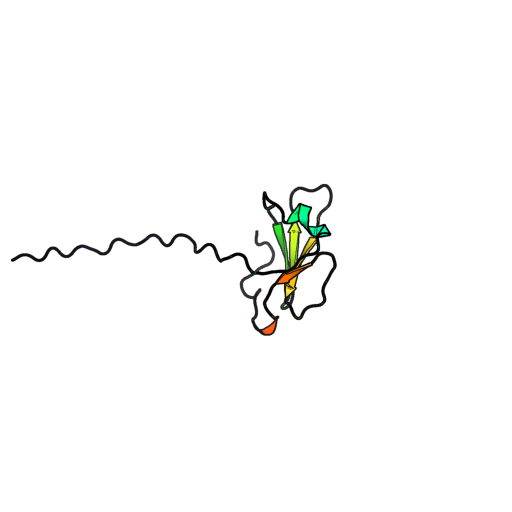.00 94 GLY A C 1
ATOM 710 O O . GLY A 1 94 ? -3.966 -7.474 13.575 1.00 89.00 94 GLY A O 1
ATOM 711 N N . GLY A 1 95 ? -3.632 -7.815 11.372 1.00 84.75 95 GLY A N 1
ATOM 712 C CA . GLY A 1 95 ? -2.180 -8.000 11.468 1.00 84.75 95 GLY A CA 1
ATOM 713 C C . GLY A 1 95 ? -1.437 -6.688 11.746 1.00 84.75 95 GLY A C 1
ATOM 714 O O . GLY A 1 95 ? -1.909 -5.626 11.334 1.00 84.75 95 GLY A O 1
ATOM 715 N N . ASP A 1 96 ? -0.279 -6.796 12.404 1.00 77.38 96 ASP A N 1
ATOM 716 C CA . ASP A 1 96 ? 0.666 -5.709 12.714 1.00 77.38 96 ASP A CA 1
ATOM 717 C C . ASP A 1 96 ? 2.024 -5.933 12.011 1.00 77.38 96 ASP A C 1
ATOM 719 O O . ASP A 1 96 ? 2.373 -7.113 11.754 1.00 77.38 96 ASP A O 1
#